Protein AF-A0A2H0A0E6-F1 (afdb_monomer)

Mean predicted aligned error: 4.37 Å

pLDDT: mean 92.56, std 9.47, range [44.47, 98.81]

Structure (mmCIF, N/CA/C/O backbone):
data_AF-A0A2H0A0E6-F1
#
_entry.id   AF-A0A2H0A0E6-F1
#
loop_
_atom_site.group_PDB
_atom_site.id
_atom_site.type_symbol
_atom_site.label_atom_id
_atom_site.label_alt_id
_atom_site.label_comp_id
_atom_site.label_asym_id
_atom_site.label_entity_id
_atom_site.label_seq_id
_atom_site.pdbx_PDB_ins_code
_atom_site.Cartn_x
_atom_site.Cartn_y
_atom_site.Cartn_z
_atom_site.occupancy
_atom_site.B_iso_or_equiv
_atom_site.auth_seq_id
_atom_site.auth_comp_id
_atom_site.auth_asym_id
_atom_site.auth_atom_id
_atom_site.pdbx_PDB_model_num
ATOM 1 N N . MET A 1 1 ? 8.033 -17.985 -11.709 1.00 44.47 1 MET A N 1
ATOM 2 C CA . MET A 1 1 ? 8.719 -16.979 -10.874 1.00 44.47 1 MET A CA 1
ATOM 3 C C . MET A 1 1 ? 7.617 -16.205 -10.184 1.00 44.47 1 MET A C 1
ATOM 5 O O . MET A 1 1 ? 6.667 -15.871 -10.870 1.00 44.47 1 MET A O 1
ATOM 9 N N . SER A 1 2 ? 7.660 -16.042 -8.859 1.00 49.84 2 SER A N 1
ATOM 10 C CA . SER A 1 2 ? 6.691 -15.179 -8.170 1.00 49.84 2 SER A CA 1
ATOM 11 C C . SER A 1 2 ? 6.828 -13.783 -8.768 1.00 49.84 2 SER A C 1
ATOM 13 O O . SER A 1 2 ? 7.916 -13.202 -8.716 1.00 49.84 2 SER A O 1
ATOM 15 N N . ASP A 1 3 ? 5.778 -13.309 -9.426 1.00 74.00 3 ASP A N 1
ATOM 16 C CA . ASP A 1 3 ? 5.769 -12.005 -10.056 1.00 74.00 3 ASP A CA 1
ATOM 17 C C . ASP A 1 3 ? 5.870 -10.970 -8.933 1.00 74.00 3 ASP A C 1
ATOM 19 O O . ASP A 1 3 ? 4.942 -10.790 -8.151 1.00 74.00 3 ASP A O 1
ATOM 23 N N . LYS A 1 4 ? 7.029 -10.311 -8.797 1.00 81.69 4 LYS A N 1
ATOM 24 C CA . LYS A 1 4 ? 7.344 -9.393 -7.679 1.00 81.69 4 LYS A CA 1
ATOM 25 C C . LYS A 1 4 ? 6.270 -8.318 -7.454 1.00 81.69 4 LYS A C 1
ATOM 27 O O . LYS A 1 4 ? 6.168 -7.778 -6.357 1.00 81.69 4 LYS A O 1
ATOM 32 N N . HIS A 1 5 ? 5.478 -8.007 -8.480 1.00 91.88 5 HIS A N 1
ATOM 33 C CA . HIS A 1 5 ? 4.344 -7.099 -8.389 1.00 91.88 5 HIS A CA 1
ATOM 34 C C . HIS A 1 5 ? 3.136 -7.685 -7.635 1.00 91.88 5 HIS A C 1
ATOM 36 O O . HIS A 1 5 ? 2.445 -6.935 -6.955 1.00 91.88 5 HIS A O 1
ATOM 42 N N . GLU A 1 6 ? 2.883 -8.995 -7.706 1.00 94.19 6 GLU A N 1
ATOM 43 C CA . GLU A 1 6 ? 1.766 -9.655 -7.015 1.00 94.19 6 GLU A CA 1
ATOM 44 C C . GLU A 1 6 ? 1.909 -9.572 -5.498 1.00 94.19 6 GLU A C 1
ATOM 46 O O . GLU A 1 6 ? 0.919 -9.410 -4.792 1.00 94.19 6 GLU A O 1
ATOM 51 N N . GLU A 1 7 ? 3.138 -9.648 -4.988 1.00 95.19 7 GLU A N 1
ATOM 52 C CA . GLU A 1 7 ? 3.399 -9.522 -3.555 1.00 95.19 7 GLU A CA 1
ATOM 53 C C . GLU A 1 7 ? 3.027 -8.125 -3.033 1.00 95.19 7 GLU A C 1
ATOM 55 O O . GLU A 1 7 ? 2.417 -7.994 -1.974 1.00 95.19 7 GLU A O 1
ATOM 60 N N . TRP A 1 8 ? 3.303 -7.077 -3.816 1.00 96.25 8 TRP A N 1
ATOM 61 C CA . TRP A 1 8 ? 2.845 -5.725 -3.495 1.00 96.25 8 TRP A CA 1
ATOM 62 C C . TRP A 1 8 ? 1.320 -5.619 -3.469 1.00 96.25 8 TRP A C 1
ATOM 64 O O . TRP A 1 8 ? 0.776 -4.974 -2.575 1.00 96.25 8 TRP A O 1
ATOM 74 N N . LEU A 1 9 ? 0.635 -6.259 -4.422 1.00 96.94 9 LEU A N 1
ATOM 75 C CA . LEU A 1 9 ? -0.827 -6.240 -4.494 1.00 96.94 9 LEU A CA 1
ATOM 76 C C . LEU A 1 9 ? -1.463 -7.007 -3.329 1.00 96.94 9 LEU A C 1
ATOM 78 O O . LEU A 1 9 ? -2.362 -6.479 -2.688 1.00 96.94 9 LEU A O 1
ATOM 82 N N . LYS A 1 10 ? -0.928 -8.178 -2.959 1.00 97.75 10 LYS A N 1
ATOM 83 C CA . LYS A 1 10 ? -1.388 -8.934 -1.779 1.00 97.75 10 LYS A CA 1
ATOM 84 C C . LYS A 1 10 ? -1.293 -8.118 -0.494 1.00 97.75 10 LYS A C 1
ATOM 86 O O . LYS A 1 10 ? -2.199 -8.143 0.333 1.00 97.75 10 LYS A O 1
ATOM 91 N N . GLN A 1 11 ? -0.197 -7.384 -0.317 1.00 97.81 11 GLN A N 1
ATOM 92 C CA . GLN A 1 11 ? -0.043 -6.509 0.841 1.00 97.81 11 GLN A CA 1
ATOM 93 C C . GLN A 1 11 ? -0.972 -5.288 0.775 1.00 97.81 11 GLN A C 1
ATOM 95 O O . GLN A 1 11 ? -1.428 -4.824 1.816 1.00 97.81 11 GLN A O 1
ATOM 100 N N . ALA A 1 12 ? -1.262 -4.766 -0.421 1.00 98.31 12 ALA A N 1
ATOM 101 C CA . ALA A 1 12 ? -2.232 -3.688 -0.593 1.00 98.31 12 ALA A CA 1
ATOM 102 C C . ALA A 1 12 ? -3.654 -4.128 -0.212 1.00 98.31 12 ALA A C 1
ATOM 104 O O . ALA A 1 12 ? -4.355 -3.373 0.465 1.00 98.31 12 ALA A O 1
ATOM 105 N N . ASP A 1 13 ? -4.048 -5.345 -0.593 1.00 98.62 13 ASP A N 1
ATOM 106 C CA . ASP A 1 13 ? -5.331 -5.943 -0.215 1.00 98.62 13 ASP A CA 1
ATOM 107 C C . ASP A 1 13 ? -5.408 -6.145 1.306 1.00 98.62 13 ASP A C 1
ATOM 109 O O . ASP A 1 13 ? -6.364 -5.712 1.945 1.00 98.62 13 ASP A O 1
ATOM 113 N N . TYR A 1 14 ? -4.347 -6.687 1.915 1.00 98.62 14 TYR A N 1
ATOM 114 C CA . TYR A 1 14 ? -4.258 -6.848 3.371 1.00 98.62 14 TYR A CA 1
ATOM 115 C C . TYR A 1 14 ? -4.387 -5.515 4.133 1.00 98.62 14 TYR A C 1
ATOM 117 O O . TYR A 1 14 ? -5.060 -5.427 5.167 1.00 98.62 14 TYR A O 1
ATOM 125 N N . ASP A 1 15 ? -3.748 -4.453 3.633 1.00 98.69 15 ASP A N 1
ATOM 126 C CA . ASP A 1 15 ? -3.875 -3.119 4.219 1.00 98.69 15 ASP A CA 1
ATOM 127 C C . ASP A 1 15 ? -5.310 -2.589 4.107 1.00 98.69 15 ASP A C 1
ATOM 129 O O . ASP A 1 15 ? -5.792 -1.940 5.036 1.00 98.69 15 ASP A O 1
ATOM 133 N N . MET A 1 16 ? -6.005 -2.876 3.002 1.00 98.69 16 MET A N 1
ATOM 134 C CA . MET A 1 16 ? -7.395 -2.467 2.798 1.00 98.69 16 MET A CA 1
ATOM 135 C C . MET A 1 16 ? -8.351 -3.213 3.737 1.00 98.69 16 MET A C 1
ATOM 137 O O . MET A 1 16 ? -9.206 -2.583 4.362 1.00 98.69 16 MET A O 1
ATOM 141 N N . ASP A 1 17 ? -8.161 -4.521 3.925 1.00 98.81 17 ASP A N 1
ATOM 142 C CA . ASP A 1 17 ? -8.911 -5.308 4.914 1.00 98.81 17 ASP A CA 1
ATOM 143 C C . ASP A 1 17 ? -8.698 -4.757 6.333 1.00 98.81 17 ASP A C 1
ATOM 145 O O . ASP A 1 17 ? -9.634 -4.614 7.128 1.00 98.81 17 ASP A O 1
ATOM 149 N N . THR A 1 18 ? -7.461 -4.364 6.647 1.00 98.75 18 THR A N 1
ATOM 150 C CA . THR A 1 18 ? -7.140 -3.708 7.919 1.00 98.75 18 THR A CA 1
ATOM 151 C C . THR A 1 18 ? -7.813 -2.336 8.025 1.00 98.75 18 THR A C 1
ATOM 153 O O . THR A 1 18 ? -8.295 -1.976 9.101 1.00 98.75 18 THR A O 1
ATOM 156 N N . ALA A 1 19 ? -7.886 -1.566 6.935 1.00 98.81 19 ALA A N 1
ATOM 157 C CA . ALA A 1 19 ? -8.590 -0.286 6.903 1.00 98.81 19 ALA A CA 1
ATOM 158 C C . ALA A 1 19 ? -10.082 -0.454 7.233 1.00 98.81 19 ALA A C 1
ATOM 160 O O . ALA A 1 19 ? -10.603 0.300 8.059 1.00 98.81 19 ALA A O 1
ATOM 161 N N . ASP A 1 20 ? -10.745 -1.470 6.667 1.00 98.81 20 ASP A N 1
ATOM 162 C CA . ASP A 1 20 ? -12.148 -1.792 6.963 1.00 98.81 20 ASP A CA 1
ATOM 163 C C . ASP A 1 20 ? -12.337 -2.169 8.443 1.00 98.81 20 ASP A C 1
ATOM 165 O O . ASP A 1 20 ? 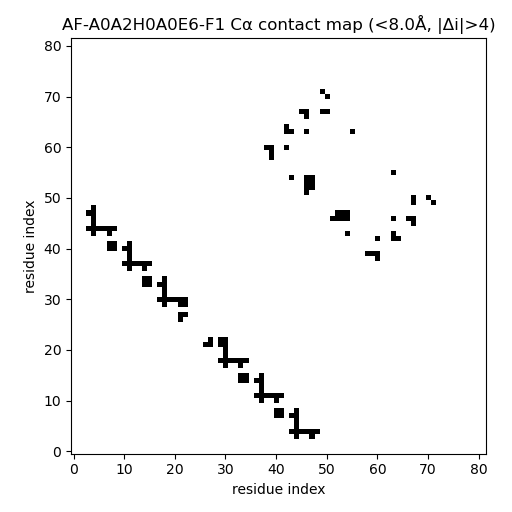-13.219 -1.635 9.122 1.00 98.81 20 ASP A O 1
ATOM 169 N N . ALA A 1 21 ? -11.451 -3.000 9.001 1.00 98.81 21 ALA A N 1
ATOM 170 C CA . ALA A 1 21 ? -11.482 -3.352 10.423 1.00 98.81 21 ALA A CA 1
ATOM 171 C C . ALA A 1 21 ? -11.289 -2.127 11.345 1.00 98.81 21 ALA A C 1
ATOM 173 O O . ALA A 1 21 ? -11.980 -1.970 12.362 1.00 98.81 21 ALA A O 1
ATOM 174 N N . MET A 1 22 ? -10.376 -1.218 10.990 1.00 98.69 22 MET A N 1
ATOM 175 C CA . MET A 1 22 ? -10.152 0.029 11.731 1.00 98.69 22 MET A CA 1
ATOM 176 C C . MET A 1 22 ? -11.351 0.972 11.622 1.00 98.69 22 MET A C 1
ATOM 178 O O . MET A 1 22 ? -11.733 1.595 12.612 1.00 98.69 22 MET A O 1
ATOM 182 N N . PHE A 1 23 ? -11.992 1.042 10.456 1.00 98.75 23 PHE A N 1
ATOM 183 C CA . PHE A 1 23 ? -13.194 1.842 10.260 1.00 98.75 23 PHE A CA 1
ATOM 184 C C . PHE A 1 23 ? -14.352 1.326 11.120 1.00 98.75 23 PHE A C 1
ATOM 186 O O . PHE A 1 23 ? -14.925 2.085 11.903 1.00 98.75 23 PHE A O 1
ATOM 193 N N . ARG A 1 24 ? -14.641 0.019 11.059 1.00 98.69 24 ARG A N 1
ATOM 194 C CA . ARG A 1 24 ? -15.712 -0.622 11.846 1.00 98.69 24 ARG A CA 1
ATOM 195 C C . ARG A 1 24 ? -15.514 -0.499 13.354 1.00 98.69 24 ARG A C 1
ATOM 197 O O . ARG A 1 24 ? -16.491 -0.430 14.090 1.00 98.69 24 ARG A O 1
ATOM 204 N N . SER A 1 25 ? -14.266 -0.461 13.820 1.00 98.56 25 SER A N 1
ATOM 205 C CA . SER A 1 25 ? -13.936 -0.283 15.241 1.00 98.56 25 SER A CA 1
ATOM 206 C C . SER A 1 25 ? -13.918 1.181 15.708 1.00 98.56 25 SER A C 1
ATOM 208 O O . SER A 1 25 ? -13.590 1.447 16.863 1.00 98.56 25 SER A O 1
ATOM 210 N N . GLY A 1 26 ? -14.256 2.141 14.837 1.00 98.50 26 GLY A N 1
ATOM 211 C CA . GLY A 1 26 ? -14.266 3.574 15.154 1.00 98.50 26 GLY A CA 1
ATOM 212 C C . GLY A 1 26 ? -12.880 4.229 15.167 1.00 98.50 26 GLY A C 1
ATOM 213 O O . GLY A 1 26 ? -12.734 5.385 15.565 1.00 98.50 26 GLY A O 1
ATOM 214 N N . ARG A 1 27 ? -11.838 3.522 14.716 1.00 98.62 27 ARG A N 1
ATOM 215 C CA . ARG A 1 27 ? -10.449 4.003 14.640 1.00 98.62 27 ARG A CA 1
ATOM 216 C C . ARG A 1 27 ? -10.184 4.717 13.311 1.00 98.62 27 ARG A C 1
ATOM 218 O O . ARG A 1 27 ? -9.278 4.357 12.563 1.00 98.62 27 ARG A O 1
ATOM 225 N N . TYR A 1 28 ? -10.959 5.759 13.017 1.00 98.38 28 TYR A N 1
ATOM 226 C CA . TYR A 1 28 ? -11.000 6.387 11.688 1.00 98.38 28 TYR A CA 1
ATOM 227 C C . TYR A 1 28 ? -9.658 6.935 11.189 1.00 98.38 28 TYR A C 1
ATOM 229 O O . TYR A 1 28 ? -9.334 6.775 10.016 1.00 98.38 28 TYR A O 1
ATOM 237 N N . PHE A 1 29 ? -8.845 7.533 12.064 1.00 98.50 29 PHE A N 1
ATOM 238 C CA . PHE A 1 29 ? -7.516 8.016 11.673 1.00 98.50 29 PHE A CA 1
ATOM 239 C C . PHE A 1 29 ?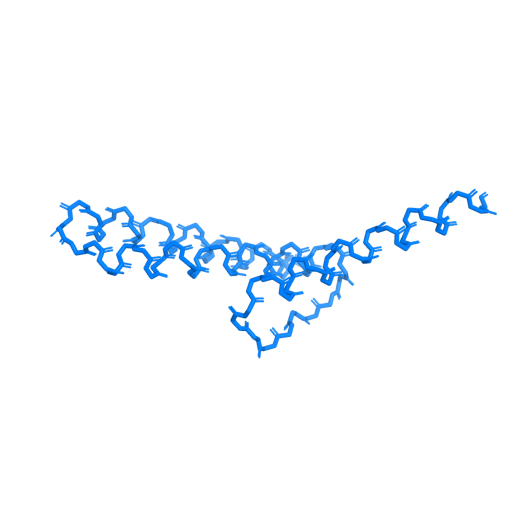 -6.621 6.877 11.158 1.00 98.50 29 PHE A C 1
ATOM 241 O O . PHE A 1 29 ? -5.947 7.018 10.140 1.00 98.50 29 PHE A O 1
ATOM 248 N N . TYR A 1 30 ? -6.672 5.720 11.823 1.00 98.50 30 TYR A N 1
ATOM 249 C CA . TYR A 1 30 ? -5.942 4.533 11.390 1.00 98.50 30 TYR A CA 1
ATOM 250 C C . TYR A 1 30 ? -6.528 3.945 10.108 1.00 98.50 30 TYR A C 1
ATOM 252 O O . TYR A 1 30 ? -5.762 3.517 9.256 1.00 98.50 30 TYR A O 1
ATOM 260 N N . ALA A 1 31 ? -7.850 3.985 9.924 1.00 98.75 31 ALA A N 1
ATOM 261 C CA . ALA A 1 31 ? -8.469 3.566 8.668 1.00 98.75 31 ALA A CA 1
ATOM 262 C C . ALA A 1 31 ? -7.930 4.377 7.476 1.00 98.75 31 ALA A C 1
ATOM 264 O O . ALA A 1 31 ? -7.477 3.798 6.494 1.00 98.75 31 ALA A O 1
ATOM 265 N N . VAL A 1 32 ? -7.875 5.710 7.593 1.00 98.50 32 VAL A N 1
ATOM 266 C CA . VAL A 1 32 ? -7.311 6.587 6.549 1.00 98.50 32 VAL A CA 1
ATOM 267 C C . VAL A 1 32 ? -5.831 6.285 6.298 1.00 98.50 32 VAL A C 1
ATOM 269 O O . VAL A 1 32 ? -5.404 6.218 5.145 1.00 98.50 32 VAL A O 1
ATOM 272 N N . PHE A 1 33 ? -5.049 6.071 7.359 1.00 98.38 33 PHE A N 1
ATOM 273 C CA . PHE A 1 33 ? -3.639 5.701 7.233 1.00 98.38 33 PHE A CA 1
ATOM 274 C C . PHE A 1 33 ? -3.452 4.368 6.488 1.00 98.38 33 PHE A C 1
ATOM 276 O O . PHE A 1 33 ? -2.603 4.273 5.604 1.00 98.38 33 PHE A O 1
ATOM 283 N N . MET A 1 34 ? -4.278 3.363 6.782 1.00 98.62 34 MET A N 1
ATOM 284 C CA . MET A 1 34 ? -4.235 2.077 6.084 1.00 98.62 34 MET A CA 1
ATOM 285 C C . MET A 1 34 ? -4.653 2.202 4.613 1.00 98.62 34 MET A C 1
ATOM 287 O O . MET A 1 34 ? -3.985 1.635 3.750 1.00 98.62 34 MET A O 1
ATOM 291 N N . CYS A 1 35 ? -5.663 3.020 4.292 1.00 98.62 35 CYS A N 1
ATOM 292 C CA . CYS A 1 35 ? -6.005 3.333 2.899 1.00 98.62 35 CYS A CA 1
ATOM 293 C C . CYS A 1 35 ? -4.815 3.950 2.146 1.00 98.62 35 CYS A C 1
ATOM 295 O O . CYS A 1 35 ? -4.534 3.566 1.013 1.00 98.62 35 CYS A O 1
ATOM 297 N N . HIS A 1 36 ? -4.084 4.879 2.774 1.00 98.25 36 HIS A N 1
ATOM 298 C CA . HIS A 1 36 ? -2.879 5.461 2.178 1.0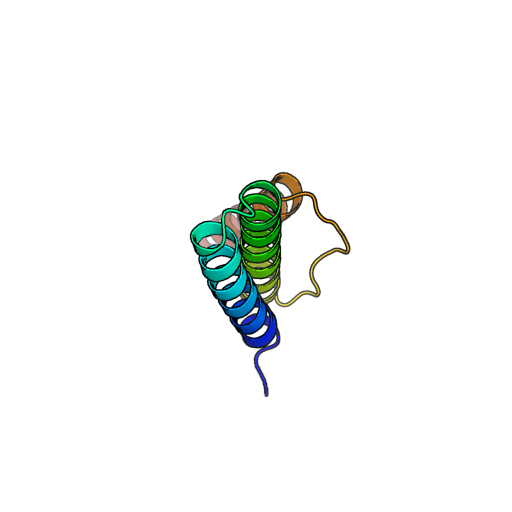0 98.25 36 HIS A CA 1
ATOM 299 C C . HIS A 1 36 ? -1.820 4.390 1.871 1.00 98.25 36 HIS A C 1
ATOM 301 O O . HIS A 1 36 ? -1.272 4.372 0.767 1.00 98.25 36 HIS A O 1
ATOM 307 N N . LEU A 1 37 ? -1.552 3.474 2.810 1.00 98.19 37 LEU A N 1
ATOM 308 C CA . LEU A 1 37 ? -0.601 2.377 2.599 1.00 98.19 37 LEU A CA 1
ATOM 309 C C . LEU A 1 37 ? -1.043 1.426 1.480 1.00 98.19 37 LEU A C 1
ATOM 311 O O . LEU A 1 37 ? -0.217 1.064 0.641 1.00 98.19 37 LEU A O 1
ATOM 315 N N . SER A 1 38 ? -2.332 1.085 1.419 1.00 98.62 38 SER A N 1
ATOM 316 C CA . SER A 1 38 ? -2.893 0.245 0.357 1.00 98.62 38 SER A CA 1
ATOM 317 C C 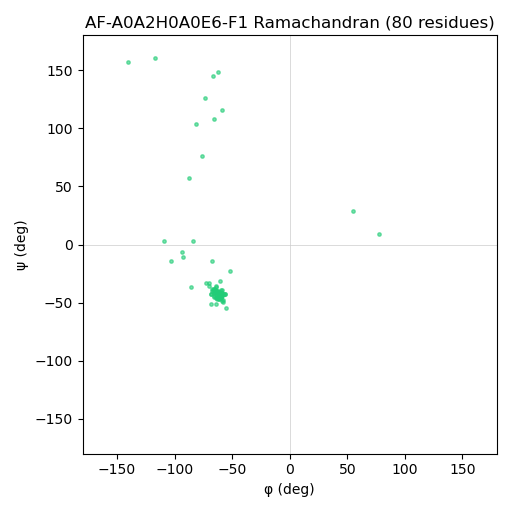. SER A 1 38 ? -2.687 0.875 -1.029 1.00 98.62 38 SER A C 1
ATOM 319 O O . SER A 1 38 ? -2.199 0.217 -1.954 1.00 98.62 38 SER A O 1
ATOM 321 N N . ILE A 1 39 ? -2.950 2.181 -1.167 1.00 98.44 39 ILE A N 1
ATOM 322 C CA . ILE A 1 39 ? -2.711 2.918 -2.418 1.00 98.44 39 ILE A CA 1
ATOM 323 C C . ILE A 1 39 ? -1.216 2.936 -2.763 1.00 98.44 39 ILE A C 1
ATOM 325 O O . ILE A 1 39 ? -0.844 2.674 -3.907 1.00 98.44 39 ILE A O 1
ATOM 329 N N . GLU A 1 40 ? -0.343 3.204 -1.789 1.00 98.25 40 GLU A N 1
ATO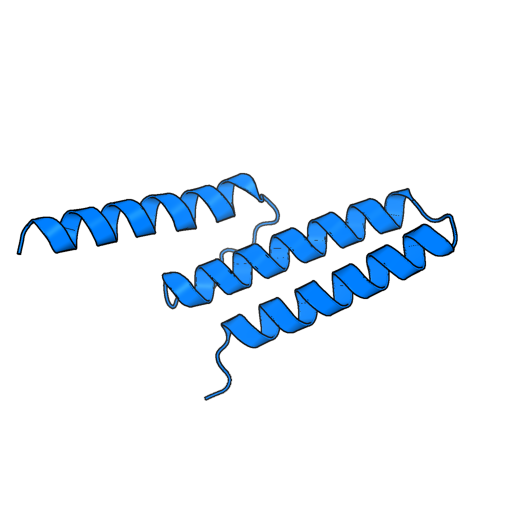M 330 C CA . GLU A 1 40 ? 1.107 3.212 -1.999 1.00 98.25 40 GLU A CA 1
ATOM 331 C C . GLU A 1 40 ? 1.614 1.860 -2.513 1.00 98.25 40 GLU A C 1
ATOM 333 O O . GLU A 1 40 ? 2.349 1.804 -3.502 1.00 98.25 40 GLU A O 1
ATOM 338 N N . LYS A 1 41 ? 1.208 0.760 -1.871 1.00 97.69 41 LYS A N 1
ATOM 339 C CA . LYS A 1 41 ? 1.605 -0.595 -2.265 1.00 97.69 41 LYS A CA 1
ATOM 340 C C . LYS A 1 41 ? 1.037 -0.977 -3.629 1.00 97.69 41 LYS A C 1
ATOM 342 O O . LYS A 1 41 ? 1.765 -1.535 -4.447 1.00 97.69 41 LYS A O 1
ATOM 347 N N . SER A 1 42 ? -0.198 -0.578 -3.928 1.00 98.06 42 SER A N 1
ATOM 348 C CA . SER A 1 42 ? -0.799 -0.754 -5.255 1.00 98.06 42 SER A CA 1
ATOM 349 C C . SER A 1 42 ? 0.006 -0.042 -6.346 1.00 98.06 42 SER A C 1
ATOM 351 O O . SER A 1 42 ? 0.313 -0.634 -7.383 1.00 98.06 42 SER A O 1
ATOM 353 N N . LEU A 1 43 ? 0.419 1.208 -6.103 1.00 97.62 43 LEU A N 1
ATOM 354 C CA . LEU A 1 43 ? 1.273 1.961 -7.026 1.00 97.62 43 LEU A CA 1
ATOM 355 C C . LEU A 1 43 ? 2.651 1.311 -7.187 1.00 97.62 43 LEU A C 1
ATOM 357 O O . LEU A 1 43 ? 3.157 1.241 -8.304 1.00 97.62 43 LEU A O 1
ATOM 361 N N . LYS A 1 44 ? 3.248 0.793 -6.110 1.00 96.44 44 LYS A N 1
ATOM 362 C CA . LYS A 1 44 ? 4.527 0.063 -6.159 1.00 96.44 44 LYS A CA 1
ATOM 363 C C . LYS A 1 44 ? 4.423 -1.237 -6.960 1.00 96.44 44 LYS A C 1
ATOM 365 O O . LYS A 1 44 ? 5.297 -1.509 -7.779 1.00 96.44 44 LYS A O 1
ATOM 370 N N . GLY A 1 45 ? 3.333 -1.986 -6.802 1.00 96.12 45 GLY A N 1
ATOM 371 C CA . GLY A 1 45 ? 3.035 -3.152 -7.634 1.00 96.12 45 GLY A CA 1
ATOM 372 C C . GLY A 1 45 ? 2.881 -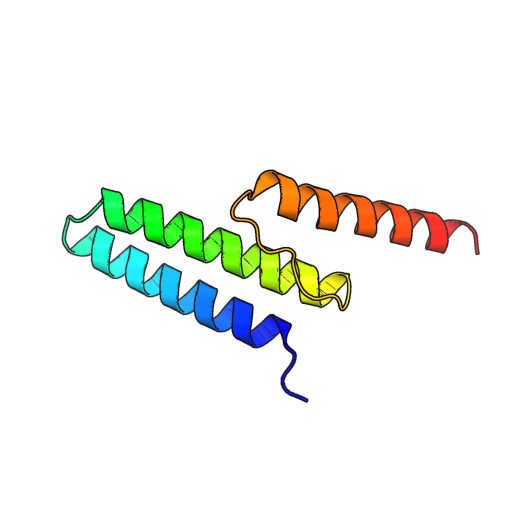2.775 -9.108 1.00 96.12 45 GLY A C 1
ATOM 373 O O . GLY A 1 45 ? 3.510 -3.381 -9.974 1.00 96.12 45 GLY A O 1
ATOM 374 N N . LEU A 1 46 ? 2.115 -1.721 -9.407 1.00 94.75 46 LEU A N 1
ATOM 375 C CA . LEU A 1 46 ? 1.951 -1.230 -10.777 1.00 94.75 46 LEU A CA 1
ATOM 376 C C . LEU A 1 46 ? 3.277 -0.756 -11.390 1.00 94.75 46 LEU A C 1
ATOM 378 O O . LEU A 1 46 ? 3.544 -1.065 -12.549 1.00 94.75 46 LEU A O 1
ATOM 382 N N . TYR A 1 47 ? 4.112 -0.055 -10.617 1.00 94.94 47 TYR A N 1
ATOM 383 C CA . TYR A 1 47 ? 5.461 0.352 -11.015 1.00 94.94 47 TYR A CA 1
ATOM 384 C C . TYR A 1 47 ? 6.284 -0.867 -11.435 1.00 94.94 47 TYR A C 1
ATOM 386 O O . TYR A 1 47 ? 6.752 -0.919 -12.569 1.00 94.94 47 TYR A O 1
ATOM 394 N N . THR A 1 48 ? 6.389 -1.885 -10.573 1.00 94.12 48 THR A N 1
ATOM 395 C CA . THR A 1 48 ? 7.132 -3.115 -10.887 1.00 94.12 48 THR A CA 1
ATOM 396 C C . THR A 1 48 ? 6.567 -3.831 -12.106 1.00 94.12 48 THR A C 1
ATOM 398 O O . THR A 1 48 ? 7.329 -4.310 -12.932 1.00 94.12 48 THR A O 1
ATOM 401 N N . LYS A 1 49 ? 5.242 -3.873 -12.269 1.00 92.00 49 LYS A N 1
ATOM 402 C CA . LYS A 1 49 ? 4.613 -4.530 -13.421 1.00 92.00 49 LYS A CA 1
ATOM 403 C C . LYS A 1 49 ? 4.879 -3.816 -14.748 1.00 92.00 49 LYS A C 1
ATOM 405 O O . LYS A 1 49 ? 5.023 -4.472 -15.772 1.00 92.00 49 LYS A O 1
ATOM 410 N N . VAL A 1 50 ? 4.857 -2.483 -14.753 1.00 90.94 50 VAL A N 1
ATOM 411 C CA . VAL A 1 50 ? 4.969 -1.677 -15.982 1.00 90.94 50 VAL A CA 1
ATOM 412 C C . VAL A 1 50 ? 6.425 -1.439 -16.373 1.00 90.94 50 VAL A C 1
ATOM 414 O O . VAL A 1 50 ? 6.725 -1.395 -17.562 1.00 90.94 50 VAL A O 1
ATOM 417 N N . LEU A 1 51 ? 7.305 -1.263 -15.388 1.00 90.56 51 LEU A N 1
ATOM 418 C CA . LEU A 1 51 ? 8.700 -0.870 -15.596 1.00 90.56 51 LEU A CA 1
ATOM 419 C C . LEU A 1 51 ? 9.689 -2.023 -15.443 1.00 90.56 51 LEU A C 1
ATOM 421 O O . LEU A 1 51 ? 10.840 -1.862 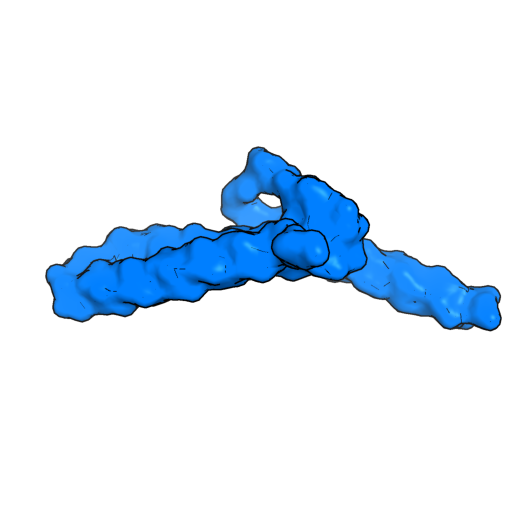-15.821 1.00 90.56 51 LEU A O 1
ATOM 425 N N . ASP A 1 52 ? 9.261 -3.152 -14.871 1.00 90.62 52 ASP A N 1
ATOM 426 C CA . ASP A 1 52 ? 10.132 -4.272 -14.479 1.00 90.62 52 ASP A CA 1
ATOM 427 C C . ASP A 1 52 ? 11.291 -3.853 -13.549 1.00 90.62 52 ASP A C 1
ATOM 429 O O . ASP A 1 52 ? 12.363 -4.453 -13.491 1.00 90.62 52 ASP A O 1
ATOM 433 N N . GLU A 1 53 ? 11.058 -2.796 -12.770 1.00 91.25 53 GLU A N 1
ATOM 434 C CA . GLU A 1 53 ? 12.032 -2.206 -11.860 1.00 91.25 53 GLU A CA 1
ATOM 435 C C . GLU A 1 53 ? 11.581 -2.290 -10.394 1.00 91.25 53 GLU A C 1
ATOM 437 O O . GLU A 1 53 ? 10.399 -2.446 -10.053 1.00 91.25 53 GLU A O 1
ATOM 442 N N . ILE A 1 54 ? 12.556 -2.151 -9.492 1.00 91.56 54 ILE A N 1
ATOM 443 C CA . ILE A 1 54 ? 12.295 -2.027 -8.057 1.00 91.56 54 ILE A CA 1
ATOM 444 C C . ILE A 1 54 ? 11.741 -0.621 -7.795 1.00 91.56 54 ILE A C 1
ATOM 446 O O . ILE A 1 54 ? 12.396 0.359 -8.155 1.00 91.56 54 ILE A O 1
ATOM 450 N N . PRO A 1 55 ? 10.575 -0.490 -7.142 1.00 93.12 55 PRO A N 1
ATOM 451 C CA . PRO A 1 55 ? 9.986 0.811 -6.898 1.00 93.12 55 PRO A CA 1
ATOM 452 C C . PRO A 1 55 ? 10.857 1.625 -5.928 1.00 93.12 55 PRO A C 1
ATOM 454 O O . PRO A 1 55 ? 11.435 1.067 -4.986 1.00 93.12 55 PRO A O 1
ATOM 457 N N . PRO A 1 56 ? 10.937 2.953 -6.109 1.00 93.31 56 PRO A N 1
ATOM 458 C CA . PRO A 1 56 ? 11.742 3.814 -5.256 1.00 93.31 56 PRO A CA 1
ATOM 459 C C . PRO A 1 56 ? 11.250 3.786 -3.802 1.00 93.31 56 PRO A C 1
ATOM 461 O O . PRO A 1 56 ? 10.055 3.660 -3.517 1.00 93.31 56 PRO A O 1
ATOM 464 N N . LYS A 1 57 ? 12.183 3.945 -2.855 1.00 91.88 57 LYS A N 1
ATOM 465 C CA . LYS A 1 57 ? 11.888 4.021 -1.414 1.00 91.88 57 LYS A CA 1
ATOM 466 C C . LYS A 1 57 ? 11.305 5.389 -1.054 1.00 91.88 57 LYS A C 1
ATOM 468 O O . LYS A 1 57 ? 11.988 6.249 -0.512 1.00 91.88 57 LYS A O 1
ATOM 473 N N . THR A 1 58 ? 10.039 5.585 -1.396 1.00 93.75 58 THR A N 1
ATOM 474 C CA . THR A 1 58 ? 9.276 6.809 -1.144 1.00 93.75 58 THR A CA 1
ATOM 475 C C . THR A 1 58 ? 7.843 6.479 -0.740 1.00 93.75 58 THR A C 1
ATOM 477 O O . THR A 1 58 ? 7.334 5.397 -1.055 1.00 93.75 58 THR A O 1
ATOM 480 N N . HIS A 1 59 ? 7.223 7.434 -0.052 1.00 91.19 59 HIS A N 1
ATOM 481 C CA . HIS A 1 59 ? 5.812 7.433 0.341 1.00 91.19 59 HIS A CA 1
ATOM 482 C C . HIS A 1 59 ? 4.991 8.466 -0.450 1.00 91.19 59 HIS A C 1
ATOM 484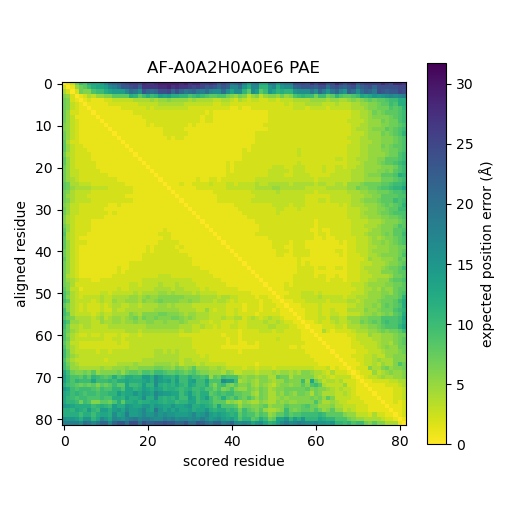 O O . HIS A 1 59 ? 3.809 8.667 -0.201 1.00 91.19 59 HIS A O 1
ATOM 490 N N . ASN A 1 60 ? 5.616 9.166 -1.405 1.00 95.94 60 ASN A N 1
ATOM 491 C CA . ASN A 1 60 ? 4.941 10.178 -2.208 1.00 95.94 60 ASN A CA 1
ATOM 492 C C . ASN A 1 60 ? 4.162 9.520 -3.360 1.00 95.94 60 ASN A C 1
ATOM 494 O O . ASN A 1 60 ? 4.744 9.115 -4.370 1.00 95.94 60 ASN A O 1
ATOM 498 N N . LEU A 1 61 ? 2.837 9.446 -3.207 1.00 96.62 61 LEU A N 1
ATOM 499 C CA . LEU A 1 61 ? 1.931 8.833 -4.183 1.00 96.62 61 LEU A CA 1
ATOM 500 C C . LEU A 1 61 ? 1.973 9.531 -5.551 1.00 96.62 61 LEU A C 1
ATOM 502 O O . LEU A 1 61 ? 2.007 8.856 -6.577 1.00 96.62 61 LEU A O 1
ATOM 506 N N . LEU A 1 62 ? 2.024 10.869 -5.570 1.00 96.38 62 LEU A N 1
ATOM 507 C CA . LEU A 1 62 ? 2.083 11.651 -6.812 1.00 96.38 62 LEU A CA 1
ATOM 508 C C . LEU A 1 62 ? 3.378 11.380 -7.575 1.00 96.38 62 LEU A C 1
ATOM 510 O O . LEU A 1 62 ? 3.371 11.244 -8.793 1.00 96.38 62 LEU A O 1
ATOM 514 N N . TYR A 1 63 ? 4.494 11.246 -6.860 1.00 95.12 63 TYR A N 1
ATOM 515 C CA . TYR A 1 63 ? 5.767 10.895 -7.477 1.00 95.12 63 TYR A CA 1
ATOM 516 C C . TYR A 1 63 ? 5.724 9.498 -8.116 1.00 95.12 63 TYR A C 1
ATOM 518 O O . TYR A 1 63 ? 6.107 9.351 -9.274 1.00 95.12 63 TYR A O 1
ATOM 526 N N . LEU A 1 64 ? 5.201 8.488 -7.406 1.00 94.88 64 LEU A N 1
ATOM 527 C CA . LEU A 1 64 ? 5.036 7.136 -7.959 1.00 94.88 64 LEU A CA 1
ATOM 528 C C . LEU A 1 64 ? 4.126 7.139 -9.199 1.00 94.88 64 LEU A C 1
ATOM 530 O O . LEU A 1 64 ? 4.469 6.544 -10.219 1.00 94.88 64 LEU A O 1
ATOM 534 N N . GLN A 1 65 ? 2.994 7.843 -9.133 1.00 95.75 65 GLN A N 1
ATOM 535 C CA . GLN A 1 65 ? 2.037 7.945 -10.235 1.00 95.75 65 GLN A CA 1
ATOM 536 C C . GLN A 1 65 ? 2.624 8.666 -11.459 1.00 95.75 65 GLN A C 1
ATOM 538 O O . GLN A 1 65 ? 2.432 8.201 -12.587 1.00 95.75 65 GLN A O 1
ATOM 543 N N . ASN A 1 66 ? 3.387 9.741 -11.251 1.00 95.06 66 ASN A N 1
ATOM 544 C CA . ASN A 1 66 ? 4.078 10.450 -12.327 1.00 95.06 66 ASN A CA 1
ATOM 545 C C . ASN A 1 66 ? 5.099 9.549 -13.029 1.00 95.06 66 ASN A C 1
ATOM 547 O O . ASN A 1 66 ? 5.091 9.472 -14.252 1.00 95.06 66 ASN A O 1
ATOM 551 N N . MET A 1 67 ? 5.921 8.804 -12.281 1.00 93.25 67 MET A N 1
ATOM 552 C CA . MET A 1 67 ? 6.912 7.889 -12.871 1.00 93.25 67 MET A CA 1
ATOM 553 C C . MET A 1 67 ? 6.263 6.830 -13.774 1.00 93.25 67 MET A C 1
ATOM 555 O O . MET A 1 67 ? 6.742 6.563 -14.877 1.00 93.25 67 MET A O 1
ATOM 559 N N . ILE A 1 68 ? 5.140 6.257 -13.330 1.00 93.25 68 ILE A N 1
ATOM 560 C CA . ILE A 1 68 ? 4.390 5.257 -14.102 1.00 93.25 68 ILE A CA 1
ATOM 561 C C . ILE A 1 68 ? 3.801 5.878 -15.375 1.00 93.25 68 ILE A C 1
ATOM 563 O O . ILE A 1 68 ? 3.869 5.274 -16.447 1.00 93.25 68 ILE A O 1
ATOM 567 N N . THR A 1 69 ? 3.209 7.068 -15.262 1.00 92.06 69 THR A N 1
ATOM 568 C CA . THR A 1 69 ? 2.521 7.740 -16.376 1.00 92.06 69 THR A CA 1
ATOM 569 C C . THR A 1 69 ? 3.510 8.179 -17.449 1.00 92.06 69 THR A C 1
ATOM 571 O O . THR A 1 69 ? 3.357 7.784 -18.604 1.00 92.06 69 THR A O 1
ATOM 574 N N . THR A 1 70 ? 4.576 8.886 -17.062 1.00 88.56 70 THR A N 1
ATOM 575 C CA . THR A 1 70 ? 5.619 9.351 -17.985 1.00 88.56 70 THR A CA 1
ATOM 576 C C . THR A 1 70 ? 6.227 8.191 -18.768 1.00 88.56 70 THR A C 1
ATOM 578 O O . THR A 1 70 ? 6.403 8.282 -19.979 1.00 88.56 70 THR A O 1
ATOM 581 N N . SER A 1 71 ? 6.502 7.061 -18.112 1.00 84.81 71 SER A N 1
ATOM 582 C CA . SER A 1 71 ? 7.045 5.898 -18.816 1.00 84.81 71 SER A CA 1
ATOM 583 C C . SER A 1 71 ? 6.060 5.297 -19.819 1.00 84.81 71 SER A C 1
ATOM 585 O O . SER A 1 71 ? 6.446 4.990 -20.945 1.00 84.81 71 SER A O 1
ATOM 587 N N . LYS A 1 72 ? 4.771 5.177 -19.467 1.00 83.38 72 LYS A N 1
ATOM 588 C CA . LYS A 1 72 ? 3.750 4.700 -20.415 1.00 83.38 72 LYS A CA 1
ATOM 589 C C . LYS A 1 72 ? 3.662 5.585 -21.655 1.00 83.38 72 LYS A C 1
ATOM 591 O O . LYS A 1 72 ? 3.562 5.049 -22.755 1.00 83.38 72 LYS A O 1
ATOM 596 N N . GLU A 1 73 ? 3.703 6.903 -21.484 1.00 82.81 73 GLU A N 1
ATOM 597 C CA . GLU A 1 73 ? 3.671 7.859 -22.594 1.00 82.81 73 GLU A CA 1
ATOM 598 C C . GLU A 1 73 ? 4.905 7.726 -23.490 1.00 82.81 73 GLU A C 1
ATOM 600 O O . GLU A 1 73 ? 4.765 7.634 -24.708 1.00 82.81 73 GLU A O 1
ATOM 605 N N . VAL A 1 74 ? 6.100 7.620 -22.900 1.00 81.44 74 VAL A N 1
ATOM 606 C CA . VAL A 1 74 ? 7.348 7.402 -23.648 1.00 81.44 74 VAL A CA 1
ATOM 607 C C . VAL A 1 74 ? 7.302 6.079 -24.416 1.00 81.44 74 VAL A C 1
ATOM 609 O O . VAL A 1 74 ? 7.599 6.049 -25.609 1.00 81.44 74 VAL A O 1
ATOM 612 N N . LEU A 1 75 ? 6.876 4.989 -23.772 1.00 80.19 75 LEU A N 1
ATOM 613 C CA . LEU A 1 75 ? 6.746 3.679 -24.414 1.00 80.19 75 LEU A CA 1
ATOM 614 C C . LEU A 1 75 ? 5.719 3.694 -25.553 1.00 80.19 75 LEU A C 1
ATOM 616 O O . LEU A 1 75 ? 5.947 3.074 -26.592 1.00 80.19 75 LEU A O 1
ATOM 620 N N . ALA A 1 76 ? 4.593 4.388 -25.375 1.00 85.81 76 ALA A N 1
ATOM 621 C CA . ALA A 1 76 ? 3.586 4.551 -26.418 1.00 85.81 76 ALA A CA 1
ATOM 622 C C . ALA A 1 76 ? 4.131 5.371 -27.593 1.00 85.81 76 ALA A C 1
ATOM 624 O O . ALA A 1 76 ? 3.980 4.957 -28.739 1.00 85.81 76 ALA A O 1
ATOM 625 N N . TRP A 1 77 ? 4.818 6.481 -27.313 1.00 86.88 77 TRP A N 1
ATOM 626 C CA . TRP A 1 77 ? 5.442 7.312 -28.336 1.00 86.88 77 TRP A CA 1
ATOM 627 C C . TRP A 1 77 ? 6.452 6.510 -29.167 1.00 86.88 77 TRP A C 1
ATOM 629 O O . TRP A 1 77 ? 6.329 6.477 -30.390 1.00 86.88 77 TRP A O 1
ATOM 639 N N . VAL A 1 78 ? 7.367 5.766 -28.530 1.00 84.00 78 VAL A N 1
ATOM 640 C CA . VAL A 1 78 ? 8.353 4.919 -29.233 1.00 84.00 78 VAL A CA 1
ATOM 641 C C . VAL A 1 78 ? 7.673 3.907 -30.161 1.00 84.00 78 VAL A C 1
ATOM 643 O O . VAL A 1 78 ? 8.100 3.741 -31.300 1.00 84.00 78 VAL A O 1
ATOM 646 N N . LYS A 1 79 ? 6.581 3.271 -29.718 1.00 85.38 79 LYS A N 1
ATOM 647 C CA . LYS A 1 79 ? 5.824 2.292 -30.522 1.00 85.38 79 LYS A CA 1
ATOM 648 C C . LYS A 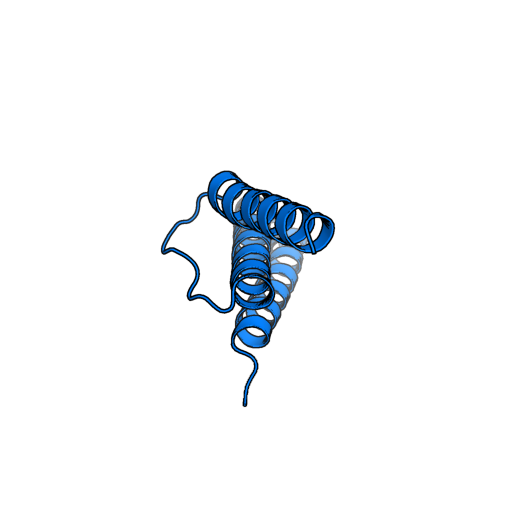1 79 ? 5.095 2.881 -31.730 1.00 85.38 79 LYS A C 1
ATOM 650 O O . LYS A 1 79 ? 4.619 2.117 -32.552 1.00 85.38 79 LYS A O 1
ATOM 655 N N . THR A 1 80 ? 4.949 4.202 -31.818 1.00 88.62 80 THR A N 1
ATOM 656 C CA . THR A 1 80 ? 4.323 4.859 -32.982 1.00 88.62 80 THR A CA 1
ATOM 657 C C . THR A 1 80 ? 5.329 5.290 -34.046 1.00 88.62 80 THR A C 1
ATOM 659 O O . THR A 1 80 ? 4.919 5.698 -35.128 1.00 88.62 80 THR A O 1
ATOM 662 N N . GLN A 1 81 ? 6.630 5.237 -33.745 1.00 80.62 81 GLN A N 1
ATOM 663 C CA . GLN A 1 81 ? 7.701 5.643 -34.663 1.00 80.62 81 GLN A CA 1
ATOM 664 C C . GLN A 1 81 ? 8.273 4.477 -35.492 1.00 80.62 81 GLN A C 1
ATOM 666 O O . GLN A 1 81 ? 9.084 4.719 -36.385 1.00 80.62 81 GLN A O 1
ATOM 671 N N . PHE A 1 82 ? 7.859 3.238 -35.211 1.00 70.12 82 PHE A N 1
ATOM 672 C CA . PHE A 1 82 ? 8.282 2.001 -35.879 1.00 70.12 82 PHE A CA 1
ATOM 673 C C . PHE A 1 82 ? 7.082 1.072 -36.070 1.00 70.12 82 PHE A C 1
ATOM 675 O O . PHE A 1 82 ? 7.145 0.225 -36.987 1.00 70.12 82 PHE A O 1
#

Secondary structure (DSSP, 8-state):
---HHHHHHHHHHHHHHHHHHHHHTT-HHHHHHHHHHHHHHHHHHHHHHHH-SPPPS---HHHHHHHHHHHHHHHHHHHH--

Solvent-accessible surface area (backbone atoms only — not comparable to full-atom values): 4410 Å² total; per-residue (Å²): 127,86,57,75,27,56,59,28,39,54,52,14,51,53,27,40,56,49,14,52,53,26,43,75,71,68,39,50,72,57,14,55,52,24,45,51,50,15,52,48,28,39,49,39,13,49,35,21,66,76,68,76,43,85,59,75,98,71,86,55,58,68,60,55,51,48,58,49,49,55,50,53,52,52,54,52,53,58,66,72,77,111

Foldseek 3Di:
DPQPLVVLQVVLVVLQVVLVVCVVVVVNVSSVVSNLSSLQSNLQSLCCVQVVDHDDPDSDNVVSVVVNVVVVVVVVVVVVVD

Sequence (82 aa):
MSDKHEEWLKQADYDMDTADAMFRSGRYFYAVFMCHLSIEKSLKGLYTKVLDEIPPKTHNLLYLQNMITTSKEVLAWVKTQF

Nearest PDB structures (foldseek):
  1wol-assembly1_A  TM=9.117E-01  e=6.968E-02  Sulfurisphaera tokodaii str. 7
  3o10-assembly2_C  TM=9.116E-01  e=3.677E-01  Homo sapiens
  2hsb-assembly1_A  TM=8.070E-01  e=4.332E+00  Archaeoglobus fulgidus
  6khi-assembly1_E  TM=5.506E-01  e=2.305E+00  Thermosynechococcus vestitus BP-1
  1cnt-assembly1_4  TM=4.514E-01  e=7.259E+00  Homo sapiens

Radius of gyration: 15.39 Å; Cα contacts (8 Å, |Δi|>4): 76; chains: 1; bounding box: 28×29×51 Å